Protein AF-A0A658NP85-F1 (afdb_monomer_lite)

pLDDT: mean 86.28, std 17.42, range [37.62, 98.0]

Foldseek 3Di:
DDDDDDCPPLVVQLVVLVVQLVVLVVVLVVLCPPPPQVCCPVNDPVSNVVSVVVSVVSQVPDDVSVVSNVVSVVSNVVSVVSNDDDPVD

Radius of gyration: 18.03 Å; chains: 1; bounding box: 42×33×50 Å

Secondary structure (DSSP, 8-state):
-----SHHHHHHHHHHHHHHHHHHHHHHHHTTTTS--THHHHS-HHHHHHHHHHHHHHHHTSTTHHHHHHHHHHHHHHHHHHHS--TT-

Sequence (89 aa):
YTESGGTGRTALDQDEAVALMLERHEVCCAQFHGFNWSAWATGTPQQRLSLLPPAQDHILAQENGKDRFLRTVRELSQAFALSVPHDEA

Structure (mmCIF, N/CA/C/O backbone):
data_AF-A0A658NP85-F1
#
_entry.id   AF-A0A658NP85-F1
#
loop_
_atom_site.group_PDB
_atom_site.id
_atom_site.type_symbol
_atom_site.label_atom_id
_atom_site.label_alt_id
_atom_site.label_comp_id
_atom_site.label_asym_id
_atom_site.label_entity_id
_atom_site.label_seq_id
_atom_site.pdbx_PDB_ins_code
_atom_site.Cartn_x
_atom_site.Cartn_y
_atom_site.Cartn_z
_atom_site.occupancy
_atom_site.B_iso_or_equiv
_atom_site.auth_seq_id
_atom_site.auth_comp_id
_atom_site.auth_asym_id
_atom_site.auth_atom_id
_atom_site.pdbx_PDB_model_num
ATOM 1 N N . TYR A 1 1 ? 30.974 -9.769 -37.233 1.00 37.62 1 TYR A N 1
ATOM 2 C CA . TYR A 1 1 ? 30.860 -11.060 -36.534 1.00 37.62 1 TYR A CA 1
ATOM 3 C C . TYR A 1 1 ? 29.895 -10.837 -35.386 1.00 37.62 1 TYR A C 1
ATOM 5 O O . TYR A 1 1 ? 30.302 -10.407 -34.317 1.00 37.62 1 TYR A O 1
ATOM 13 N N . THR A 1 2 ? 28.605 -10.959 -35.674 1.00 43.09 2 THR A N 1
ATOM 14 C CA . THR A 1 2 ? 27.500 -10.693 -34.744 1.00 43.09 2 THR A CA 1
ATOM 15 C C . THR A 1 2 ? 26.641 -11.941 -34.763 1.00 43.09 2 THR A C 1
ATOM 17 O O . THR A 1 2 ? 25.710 -12.057 -35.550 1.00 43.09 2 THR A O 1
ATOM 20 N N . GLU A 1 3 ? 27.033 -12.917 -33.954 1.00 42.62 3 GLU A N 1
ATOM 21 C CA . GLU A 1 3 ? 26.298 -14.162 -33.790 1.00 42.62 3 GLU A CA 1
ATOM 22 C C . GLU A 1 3 ? 26.014 -14.361 -32.302 1.00 42.62 3 GLU A C 1
ATOM 24 O O . GLU A 1 3 ? 26.926 -14.496 -31.493 1.00 42.62 3 GLU A O 1
ATOM 29 N N . SER A 1 4 ? 24.719 -14.310 -31.987 1.00 56.22 4 SER A N 1
ATOM 30 C CA . SER A 1 4 ? 24.010 -15.223 -31.086 1.00 56.22 4 SER A CA 1
ATOM 31 C C . SER A 1 4 ? 24.643 -15.524 -29.721 1.00 56.22 4 SER A C 1
ATOM 33 O O . SER A 1 4 ? 25.581 -16.310 -29.628 1.00 56.22 4 SER A O 1
ATOM 35 N N . GLY A 1 5 ? 24.040 -15.035 -28.625 1.00 44.12 5 GLY A N 1
ATOM 36 C CA . GLY A 1 5 ? 24.390 -15.589 -27.307 1.00 44.12 5 GLY A CA 1
ATOM 37 C C . GLY A 1 5 ? 23.711 -15.058 -26.040 1.00 44.12 5 GLY A C 1
ATOM 38 O O . GLY A 1 5 ? 23.867 -15.698 -25.008 1.00 44.12 5 GLY A O 1
ATOM 39 N N . GLY A 1 6 ? 22.977 -13.938 -26.063 1.00 50.31 6 GLY A N 1
ATOM 40 C CA . GLY A 1 6 ? 22.479 -13.314 -24.818 1.00 50.31 6 GLY A CA 1
ATOM 41 C C . GLY A 1 6 ? 20.992 -13.500 -24.502 1.00 50.31 6 GLY A C 1
ATOM 42 O O . GLY A 1 6 ? 20.594 -13.440 -23.346 1.00 50.31 6 GLY A O 1
ATOM 43 N N . THR A 1 7 ? 20.149 -13.747 -25.503 1.00 53.19 7 THR A N 1
ATOM 44 C CA . THR A 1 7 ? 18.697 -13.553 -25.354 1.00 53.19 7 THR A CA 1
ATOM 45 C C . THR A 1 7 ? 17.992 -14.613 -24.512 1.00 53.19 7 THR A C 1
ATOM 47 O O . THR A 1 7 ? 16.950 -14.322 -23.951 1.00 53.19 7 THR A O 1
ATOM 50 N N . GLY A 1 8 ? 18.534 -15.827 -24.384 1.00 53.28 8 GLY A N 1
ATOM 51 C CA . GLY A 1 8 ? 17.836 -16.920 -23.696 1.00 53.28 8 GLY A CA 1
ATOM 52 C C . GLY A 1 8 ? 17.880 -16.846 -22.168 1.00 53.28 8 GLY A C 1
ATOM 53 O O . GLY A 1 8 ? 16.861 -17.048 -21.525 1.00 53.28 8 GLY A O 1
ATOM 54 N N . ARG A 1 9 ? 19.049 -16.567 -21.575 1.00 56.47 9 ARG A N 1
ATOM 55 C CA . ARG A 1 9 ? 19.204 -16.548 -20.109 1.00 56.47 9 ARG A CA 1
ATOM 56 C C . ARG A 1 9 ? 18.685 -15.242 -19.511 1.00 56.47 9 ARG A C 1
ATOM 58 O O . ARG A 1 9 ? 17.886 -15.285 -18.595 1.00 56.47 9 ARG A O 1
ATOM 65 N N . THR A 1 10 ? 19.035 -14.109 -20.117 1.00 61.81 10 THR A N 1
ATOM 66 C CA . THR A 1 10 ? 18.582 -12.788 -19.663 1.00 61.81 10 THR A CA 1
ATOM 67 C C . THR A 1 10 ? 17.067 -12.608 -19.789 1.00 61.81 10 THR A C 1
ATOM 69 O O . THR A 1 10 ? 16.467 -12.011 -18.905 1.00 61.81 10 THR A O 1
ATOM 72 N N . ALA A 1 11 ? 16.428 -13.151 -20.836 1.00 63.94 11 ALA A N 1
ATOM 73 C CA . ALA A 1 11 ? 14.967 -13.092 -20.950 1.00 63.94 11 ALA A CA 1
ATOM 74 C C . ALA A 1 11 ? 14.261 -13.982 -19.912 1.00 63.94 11 ALA A C 1
ATOM 76 O O . ALA A 1 11 ? 13.281 -13.544 -19.322 1.00 63.94 11 ALA A O 1
ATOM 77 N N . LEU A 1 12 ? 14.780 -15.189 -19.640 1.00 66.88 12 LEU A N 1
ATOM 78 C CA . LEU A 1 12 ? 14.245 -16.055 -18.580 1.00 66.88 12 LEU A CA 1
ATOM 79 C C . LEU A 1 12 ? 14.398 -15.412 -17.192 1.00 66.88 12 LEU A C 1
ATOM 81 O O . LEU A 1 12 ? 13.444 -15.401 -16.421 1.00 66.88 12 LEU A O 1
ATOM 85 N N . ASP A 1 13 ? 15.557 -14.812 -16.904 1.00 80.12 13 ASP A N 1
ATOM 86 C CA . ASP A 1 13 ? 15.809 -14.113 -15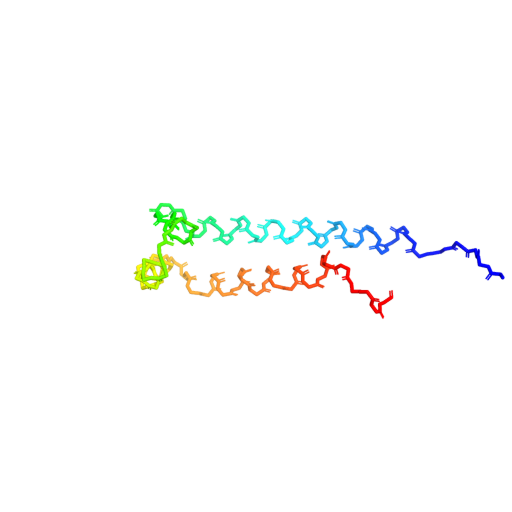.637 1.00 80.12 13 ASP A CA 1
ATOM 87 C C . ASP A 1 13 ? 14.869 -12.897 -15.462 1.00 80.12 13 ASP A C 1
ATOM 89 O O . ASP A 1 13 ? 14.419 -12.596 -14.354 1.00 80.12 13 ASP A O 1
ATOM 93 N N . GLN A 1 14 ? 14.532 -12.210 -16.560 1.00 81.25 14 GLN A N 1
ATOM 94 C CA . GLN A 1 14 ? 13.580 -11.098 -16.547 1.00 81.25 14 GLN A CA 1
ATOM 95 C C . GLN A 1 14 ? 12.139 -11.575 -16.316 1.00 81.25 14 GLN A C 1
ATOM 97 O O . GLN A 1 14 ? 11.432 -10.978 -15.503 1.00 81.25 14 GLN A O 1
ATOM 102 N N . ASP A 1 15 ? 11.704 -12.647 -16.982 1.00 86.00 15 ASP A N 1
ATOM 103 C CA . ASP A 1 15 ? 10.369 -13.225 -16.779 1.00 86.00 15 ASP A CA 1
ATOM 104 C C . ASP A 1 15 ? 10.178 -13.685 -15.321 1.00 86.00 15 ASP A C 1
ATOM 106 O O . ASP A 1 15 ? 9.129 -13.439 -14.715 1.00 86.00 15 ASP A O 1
ATOM 110 N N . GLU A 1 16 ? 11.212 -14.275 -14.714 1.00 87.81 16 GLU A N 1
ATOM 111 C CA . GLU A 1 16 ? 11.219 -14.633 -13.291 1.00 87.81 16 GLU A CA 1
ATOM 112 C C . GLU A 1 16 ? 11.140 -13.396 -12.379 1.00 87.81 16 GLU A C 1
ATOM 114 O O . GLU A 1 16 ? 10.385 -13.392 -11.399 1.00 87.81 16 GLU A O 1
ATOM 119 N N . ALA A 1 17 ? 11.853 -12.315 -12.711 1.00 88.56 17 ALA A N 1
ATOM 120 C CA . ALA A 1 17 ? 11.781 -11.057 -11.970 1.00 88.56 17 ALA A CA 1
ATOM 121 C C . ALA A 1 17 ? 10.391 -10.401 -12.055 1.00 88.56 17 ALA A C 1
ATOM 123 O O . ALA A 1 17 ? 9.883 -9.900 -11.046 1.00 88.56 17 ALA A O 1
ATOM 124 N N . VAL A 1 18 ? 9.748 -10.437 -13.228 1.00 90.62 18 VAL A N 1
ATOM 125 C CA . VAL A 1 18 ? 8.368 -9.962 -13.421 1.00 90.62 18 VAL A CA 1
ATOM 126 C C . VAL A 1 18 ? 7.395 -10.795 -12.587 1.00 90.62 18 VAL A C 1
ATOM 128 O O . VAL A 1 18 ? 6.560 -10.227 -11.878 1.00 90.62 18 VAL A O 1
ATOM 131 N N . ALA A 1 19 ? 7.510 -12.126 -12.623 1.00 92.69 19 ALA A N 1
ATOM 132 C CA . ALA A 1 19 ? 6.653 -13.017 -11.843 1.00 92.69 19 ALA A CA 1
ATOM 133 C C . ALA A 1 19 ? 6.779 -12.742 -10.336 1.00 92.69 19 ALA A C 1
ATOM 135 O O . ALA A 1 19 ? 5.769 -12.575 -9.647 1.00 92.69 19 ALA A O 1
ATOM 136 N N . LEU A 1 20 ? 8.011 -12.595 -9.840 1.00 91.94 20 LEU A N 1
ATOM 137 C CA . LEU A 1 20 ? 8.279 -12.247 -8.447 1.00 91.94 20 LEU A CA 1
ATOM 138 C C . LEU A 1 20 ? 7.711 -10.868 -8.080 1.00 91.94 20 LEU A C 1
ATOM 140 O O . LEU A 1 20 ? 7.134 -10.698 -7.006 1.00 91.94 20 LEU A O 1
ATOM 144 N N . MET A 1 21 ? 7.856 -9.873 -8.957 1.00 94.25 21 MET A N 1
ATOM 145 C CA . MET A 1 21 ? 7.306 -8.537 -8.731 1.00 94.25 21 MET A CA 1
ATOM 146 C C . MET A 1 21 ? 5.779 -8.588 -8.593 1.00 94.25 21 MET A C 1
ATOM 148 O O . MET A 1 21 ? 5.235 -7.996 -7.660 1.00 94.25 21 MET A O 1
ATOM 152 N N . LEU A 1 22 ? 5.090 -9.311 -9.480 1.00 95.25 22 LEU A N 1
ATOM 153 C CA . LEU A 1 22 ? 3.634 -9.464 -9.430 1.00 95.25 22 LEU A CA 1
ATOM 154 C C . LEU A 1 22 ? 3.183 -10.181 -8.152 1.00 95.25 22 LEU A C 1
ATOM 156 O O . LEU A 1 22 ? 2.282 -9.688 -7.474 1.00 95.25 22 LEU A O 1
ATOM 160 N N . GLU A 1 23 ? 3.862 -11.261 -7.760 1.00 95.62 23 GLU A N 1
ATOM 161 C CA . GLU A 1 23 ? 3.592 -11.966 -6.501 1.00 95.62 23 GLU A CA 1
ATOM 162 C C . GLU A 1 23 ? 3.708 -11.015 -5.297 1.00 95.62 23 GLU A C 1
ATOM 164 O O . GLU A 1 23 ? 2.807 -10.924 -4.459 1.00 95.62 23 GLU A O 1
ATOM 169 N N . ARG A 1 24 ? 4.797 -10.239 -5.211 1.00 95.25 24 ARG A N 1
ATOM 170 C CA . ARG A 1 24 ? 4.998 -9.302 -4.092 1.00 95.25 24 ARG A CA 1
ATOM 171 C C . ARG A 1 24 ? 4.027 -8.129 -4.128 1.00 95.25 24 ARG A C 1
ATOM 173 O O . ARG A 1 24 ? 3.631 -7.644 -3.066 1.00 95.25 24 ARG A O 1
ATOM 180 N N . HIS A 1 25 ? 3.603 -7.701 -5.312 1.00 94.69 25 HIS A N 1
ATOM 181 C CA . HIS A 1 25 ? 2.551 -6.703 -5.466 1.00 94.69 25 HIS A CA 1
ATOM 182 C C . HIS A 1 25 ? 1.218 -7.220 -4.907 1.00 94.69 25 HIS A C 1
ATOM 184 O O . HIS A 1 25 ? 0.583 -6.528 -4.109 1.00 94.69 25 HIS A O 1
ATOM 190 N N . GLU A 1 26 ? 0.832 -8.455 -5.231 1.00 96.00 26 GLU A N 1
ATOM 191 C CA . GLU A 1 26 ? -0.377 -9.080 -4.683 1.00 96.00 26 GLU A CA 1
ATOM 192 C C . GLU A 1 26 ? -0.317 -9.211 -3.157 1.00 96.00 26 GLU A C 1
ATOM 194 O O . GLU A 1 26 ? -1.278 -8.850 -2.476 1.00 96.00 26 GLU A O 1
ATOM 199 N N . VAL A 1 27 ? 0.822 -9.629 -2.592 1.00 95.75 27 VAL A N 1
ATOM 200 C CA . VAL A 1 27 ? 1.017 -9.693 -1.129 1.00 95.75 27 VAL A CA 1
ATOM 201 C C . VAL A 1 27 ? 0.932 -8.303 -0.486 1.00 95.75 27 VAL A C 1
ATOM 203 O O . VAL A 1 27 ? 0.409 -8.156 0.624 1.00 95.75 27 VAL A O 1
ATOM 206 N N . CYS A 1 28 ? 1.416 -7.261 -1.163 1.00 94.69 28 CYS A N 1
ATOM 207 C CA . CYS A 1 28 ? 1.279 -5.879 -0.706 1.00 94.69 28 CYS A CA 1
ATOM 208 C C . CYS A 1 28 ? -0.199 -5.456 -0.668 1.00 94.69 28 CYS A C 1
ATOM 210 O O . CYS A 1 28 ? -0.674 -4.975 0.360 1.00 94.69 28 CYS A O 1
ATOM 212 N N . CYS A 1 29 ? -0.956 -5.717 -1.738 1.00 94.19 29 CYS A N 1
ATOM 213 C CA . CYS A 1 29 ? -2.393 -5.437 -1.793 1.00 94.19 29 CYS A CA 1
ATOM 214 C C . CYS A 1 29 ? -3.195 -6.250 -0.767 1.00 94.19 29 CYS A C 1
ATOM 216 O O . CYS A 1 29 ? -4.105 -5.713 -0.135 1.00 94.19 29 CYS A O 1
ATOM 218 N N . ALA A 1 30 ? -2.845 -7.521 -0.557 1.00 95.69 30 ALA A N 1
ATOM 219 C CA . ALA A 1 30 ? -3.502 -8.395 0.411 1.00 95.69 30 ALA A CA 1
ATOM 220 C C . ALA A 1 30 ? -3.362 -7.883 1.853 1.00 95.69 30 ALA A C 1
ATOM 222 O O . ALA A 1 30 ? -4.259 -8.090 2.666 1.00 95.69 30 ALA A O 1
ATOM 223 N N . GLN A 1 31 ? -2.283 -7.160 2.173 1.00 96.00 31 GLN A N 1
ATOM 224 C CA . GLN A 1 31 ? -2.131 -6.514 3.481 1.00 96.00 31 GLN A CA 1
ATOM 225 C C . GLN A 1 31 ? -3.121 -5.363 3.708 1.00 96.00 31 GLN A C 1
ATOM 227 O O . GLN A 1 31 ? -3.325 -4.987 4.854 1.00 96.00 31 GLN A O 1
ATOM 232 N N . PHE A 1 32 ? -3.780 -4.849 2.668 1.00 96.56 32 PHE A N 1
ATOM 233 C CA . PHE A 1 32 ? -4.893 -3.899 2.785 1.00 96.56 32 PHE A CA 1
ATOM 234 C C . PHE A 1 32 ? -6.270 -4.573 2.669 1.00 96.56 32 PHE A C 1
ATOM 236 O O . PHE A 1 32 ? -7.284 -3.896 2.485 1.00 96.56 32 PHE A O 1
ATOM 243 N N . HIS A 1 33 ? -6.345 -5.905 2.738 1.00 95.38 33 HIS A N 1
ATOM 244 C CA . HIS A 1 33 ? -7.619 -6.613 2.664 1.00 95.38 33 HIS A CA 1
ATOM 245 C C . HIS A 1 33 ? -8.568 -6.174 3.793 1.00 95.38 33 HIS A C 1
ATOM 247 O O . HIS A 1 33 ? -8.218 -6.172 4.970 1.00 95.38 33 HIS A O 1
ATOM 253 N N . GLY A 1 34 ? -9.806 -5.829 3.432 1.00 94.75 34 GLY A N 1
ATOM 254 C CA . GLY A 1 34 ? -10.801 -5.302 4.373 1.00 94.75 34 GLY A CA 1
ATOM 255 C C . GLY A 1 34 ? -10.679 -3.798 4.646 1.00 94.75 34 GLY A C 1
ATOM 256 O O . GLY A 1 34 ? -11.534 -3.242 5.333 1.00 94.75 34 GLY A O 1
ATOM 257 N N . PHE A 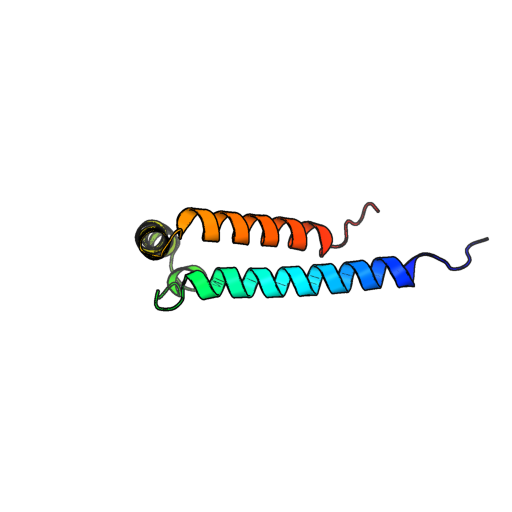1 35 ? -9.681 -3.118 4.075 1.00 96.69 35 PHE A N 1
ATOM 258 C CA . PHE A 1 35 ? -9.585 -1.662 4.057 1.00 96.69 35 PHE A CA 1
ATOM 259 C C . PHE A 1 35 ? -10.014 -1.121 2.691 1.00 96.69 35 PHE A C 1
ATOM 261 O O . PHE A 1 35 ? -9.521 -1.553 1.652 1.00 96.69 35 PHE A O 1
ATOM 268 N N . ASN A 1 36 ? -10.942 -0.162 2.664 1.00 94.81 36 ASN A N 1
ATOM 269 C CA . ASN A 1 36 ? -11.336 0.478 1.412 1.00 94.81 36 ASN A CA 1
ATOM 270 C C . ASN A 1 36 ? -10.348 1.595 1.051 1.00 94.81 36 ASN A C 1
ATOM 272 O O . ASN A 1 36 ? -10.433 2.704 1.575 1.00 94.81 36 ASN A O 1
ATOM 276 N N . TRP A 1 37 ? -9.448 1.306 0.115 1.00 94.81 37 TRP A N 1
ATOM 277 C CA . TRP A 1 37 ? -8.446 2.247 -0.386 1.00 94.81 37 TRP A CA 1
ATOM 278 C C . TRP A 1 37 ? -8.771 2.805 -1.782 1.00 94.81 37 TRP A C 1
ATOM 280 O O . TRP A 1 37 ? -7.911 3.416 -2.412 1.00 94.81 37 TRP A O 1
ATOM 290 N N . SER A 1 38 ? -10.011 2.659 -2.274 1.00 93.50 38 SER A N 1
ATOM 291 C CA . SER A 1 38 ? -10.408 3.095 -3.630 1.00 93.50 38 SER A CA 1
ATOM 292 C C . SER A 1 38 ? -10.171 4.588 -3.896 1.00 93.50 38 SER A C 1
ATOM 294 O O . SER A 1 38 ? -9.830 4.978 -5.015 1.00 93.50 38 SER A O 1
ATOM 296 N N . ALA A 1 39 ? -10.252 5.418 -2.848 1.00 94.00 39 ALA A N 1
ATOM 297 C 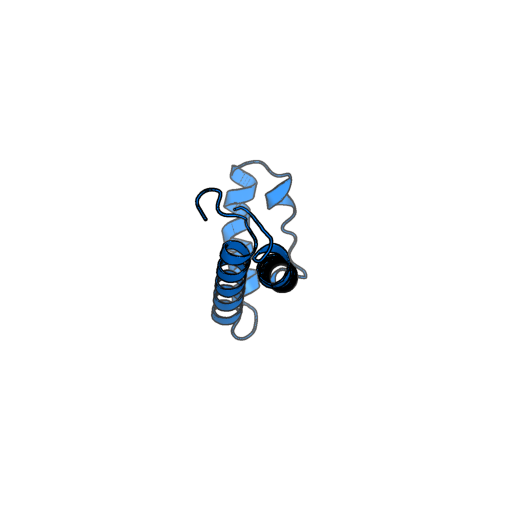CA . ALA A 1 39 ? -9.952 6.847 -2.902 1.00 94.00 39 ALA A CA 1
ATOM 298 C C . ALA A 1 39 ? -8.509 7.148 -3.350 1.00 94.00 39 ALA A C 1
ATOM 300 O O . ALA A 1 39 ? -8.249 8.241 -3.853 1.00 94.00 39 ALA A O 1
ATOM 301 N N . TRP A 1 40 ? -7.586 6.187 -3.229 1.00 94.12 40 TRP A N 1
ATOM 302 C CA . TRP A 1 40 ? -6.235 6.306 -3.773 1.00 94.12 40 TRP A CA 1
ATOM 303 C C . TRP A 1 40 ? -6.243 6.480 -5.297 1.00 94.12 40 TRP A C 1
ATOM 305 O O . TRP A 1 40 ? -5.555 7.351 -5.829 1.00 94.12 40 TRP A O 1
ATOM 315 N N . ALA A 1 41 ? -7.063 5.694 -5.999 1.00 92.94 41 ALA A N 1
ATOM 316 C CA . ALA A 1 41 ? -7.146 5.718 -7.456 1.00 92.94 41 ALA A CA 1
ATOM 317 C C . ALA A 1 41 ? -8.072 6.837 -7.955 1.00 92.94 41 ALA A C 1
ATOM 319 O O . ALA A 1 41 ? -7.688 7.628 -8.818 1.00 92.94 41 ALA A O 1
ATOM 320 N N . THR A 1 42 ? -9.277 6.941 -7.390 1.00 94.88 42 THR A N 1
ATOM 321 C CA . THR A 1 42 ? -10.356 7.774 -7.956 1.00 94.88 42 THR A CA 1
ATOM 322 C C . THR A 1 42 ? -10.610 9.076 -7.199 1.00 94.88 42 THR A C 1
ATOM 324 O O . THR A 1 42 ? -11.387 9.905 -7.665 1.00 94.88 42 THR A O 1
ATOM 327 N N . GLY A 1 43 ? -10.005 9.255 -6.023 1.00 94.88 43 GLY A N 1
ATOM 328 C CA . GLY A 1 43 ? -10.243 10.412 -5.163 1.00 94.88 43 GLY A CA 1
ATOM 329 C C . GLY A 1 43 ? -9.432 11.650 -5.545 1.00 94.88 43 GLY A C 1
ATOM 330 O O . GLY A 1 43 ? -8.444 11.583 -6.283 1.00 94.88 43 GLY A O 1
ATOM 331 N N . THR A 1 44 ? -9.834 12.792 -4.986 1.00 97.56 44 THR A N 1
ATOM 332 C CA . THR A 1 44 ? -9.094 14.057 -5.061 1.00 97.56 44 THR A CA 1
ATOM 333 C C . THR A 1 44 ? -7.756 13.963 -4.316 1.00 97.56 44 THR A C 1
ATOM 335 O O . THR A 1 44 ? -7.599 13.115 -3.432 1.00 97.56 44 THR A O 1
ATOM 338 N N . PRO A 1 45 ? -6.783 14.851 -4.591 1.00 97.19 45 PRO A N 1
ATOM 339 C CA . PRO A 1 45 ? -5.523 14.884 -3.844 1.00 97.19 45 PRO A CA 1
ATOM 340 C C . PRO A 1 45 ? -5.719 14.943 -2.322 1.00 97.19 45 PRO A C 1
ATOM 342 O O . PRO A 1 45 ? -5.037 14.239 -1.582 1.00 97.19 45 PRO A O 1
ATOM 345 N N . GLN A 1 46 ? -6.697 15.719 -1.850 1.00 97.44 46 GLN A N 1
ATOM 346 C CA . GLN A 1 46 ? -7.039 15.814 -0.431 1.00 97.44 46 GLN A CA 1
ATOM 347 C C . GLN A 1 46 ? -7.554 14.478 0.112 1.00 97.44 46 GLN A C 1
ATOM 349 O O . GLN A 1 46 ? -7.103 14.045 1.166 1.00 97.44 46 GLN A O 1
ATOM 354 N N . GLN A 1 47 ? -8.437 13.789 -0.619 1.00 96.56 47 GLN A N 1
ATOM 355 C CA . GLN A 1 47 ? -8.937 12.470 -0.216 1.00 96.56 47 GLN A CA 1
ATOM 356 C C . GLN A 1 47 ? -7.814 11.428 -0.144 1.00 96.56 47 GLN A C 1
ATOM 358 O O . GLN A 1 47 ? -7.790 10.629 0.788 1.00 96.56 47 GLN A O 1
ATOM 363 N N . ARG A 1 48 ? -6.853 11.467 -1.076 1.00 97.38 48 ARG A N 1
ATOM 364 C CA . ARG A 1 48 ? -5.672 10.586 -1.053 1.00 97.38 48 ARG A CA 1
ATOM 365 C C . ARG A 1 48 ? -4.804 10.839 0.175 1.00 97.38 48 ARG A C 1
ATOM 367 O O . ARG A 1 48 ? -4.385 9.888 0.823 1.00 97.38 48 ARG A O 1
ATOM 374 N N . LEU A 1 49 ? -4.567 12.105 0.524 1.00 97.00 49 LEU A N 1
ATOM 375 C CA . LEU A 1 49 ? -3.803 12.462 1.723 1.00 97.00 49 LEU A CA 1
ATOM 376 C C . LEU A 1 49 ? -4.534 12.049 3.006 1.00 97.00 49 LEU A C 1
ATOM 378 O O . LEU A 1 49 ? -3.914 11.491 3.909 1.00 97.00 49 LEU A O 1
ATOM 382 N N . SER A 1 50 ? -5.850 12.258 3.071 1.00 96.81 50 SER A N 1
ATOM 383 C CA . SER A 1 50 ? -6.678 11.832 4.205 1.00 96.81 50 SER A CA 1
ATOM 384 C C . SER A 1 50 ? -6.782 10.310 4.351 1.00 96.81 50 SER A C 1
ATOM 386 O O . SER A 1 50 ? -7.084 9.835 5.442 1.00 96.81 50 SER A O 1
ATOM 388 N N . LEU A 1 51 ? -6.518 9.544 3.288 1.00 97.19 51 LEU A N 1
ATOM 389 C CA . LEU A 1 51 ? -6.488 8.081 3.321 1.00 97.19 51 LEU A CA 1
ATOM 390 C C . LEU A 1 51 ? -5.228 7.529 4.009 1.00 97.19 51 LEU A C 1
ATOM 392 O O . LEU A 1 51 ? -5.259 6.412 4.520 1.00 97.19 51 LEU A O 1
ATOM 396 N N . LEU A 1 52 ? -4.126 8.289 4.039 1.00 96.06 52 LEU A N 1
ATOM 397 C CA . LEU A 1 52 ? -2.835 7.789 4.526 1.00 96.06 52 LEU A CA 1
ATOM 398 C C . LEU A 1 52 ? -2.849 7.382 6.012 1.00 96.06 52 LEU A C 1
ATOM 400 O O . LEU A 1 52 ? -2.366 6.285 6.297 1.00 96.06 52 LEU A O 1
ATOM 404 N N . PRO A 1 53 ? -3.388 8.182 6.961 1.00 97.81 53 PRO A N 1
ATOM 405 C CA . PRO A 1 53 ? -3.438 7.769 8.365 1.00 97.81 53 PRO A CA 1
ATOM 406 C C . PRO A 1 53 ? -4.251 6.485 8.615 1.00 97.81 53 PRO A C 1
ATOM 408 O O . PRO A 1 53 ? -3.683 5.546 9.167 1.00 97.81 53 PRO A O 1
ATOM 411 N N . PRO A 1 54 ? -5.516 6.350 8.159 1.00 97.62 54 PRO A N 1
ATOM 412 C CA . PRO A 1 54 ? -6.276 5.129 8.416 1.00 97.62 54 PRO A CA 1
ATOM 413 C C . PRO A 1 54 ? -5.701 3.902 7.686 1.00 97.62 54 PRO A C 1
ATOM 415 O O . PRO A 1 54 ? -5.833 2.785 8.181 1.00 97.62 54 PRO A O 1
ATOM 418 N N . ALA A 1 55 ? -5.020 4.087 6.547 1.00 97.06 55 ALA A N 1
ATOM 419 C CA . ALA A 1 55 ? -4.283 3.008 5.889 1.00 97.06 55 ALA A CA 1
ATOM 420 C C . ALA A 1 55 ? -3.105 2.513 6.748 1.00 97.06 55 ALA A C 1
ATOM 422 O O . ALA A 1 55 ? -2.883 1.307 6.852 1.00 97.06 55 ALA A O 1
ATOM 423 N N . GLN A 1 56 ? -2.366 3.428 7.389 1.00 97.12 56 GLN A N 1
ATOM 424 C CA . GLN A 1 56 ? -1.306 3.061 8.333 1.00 97.12 56 GLN A CA 1
ATOM 425 C C . GLN A 1 56 ? -1.873 2.327 9.545 1.00 97.12 56 GLN A C 1
ATOM 427 O O . GLN A 1 56 ? -1.360 1.263 9.885 1.00 97.12 56 GLN A O 1
ATOM 432 N N . ASP A 1 57 ? -2.945 2.839 10.150 1.00 98.00 57 ASP A N 1
ATOM 433 C CA . ASP A 1 57 ? -3.581 2.203 11.310 1.00 98.00 57 ASP A CA 1
ATOM 434 C C . ASP A 1 57 ? -4.045 0.776 10.987 1.00 98.00 57 ASP A C 1
ATOM 436 O O . ASP A 1 57 ? -3.836 -0.141 11.782 1.00 98.00 57 ASP A O 1
ATOM 440 N N . HIS A 1 58 ? -4.598 0.556 9.790 1.00 97.94 58 HIS A N 1
ATOM 441 C CA . HIS A 1 58 ? -4.992 -0.774 9.326 1.00 97.94 58 HIS A CA 1
ATOM 442 C C . HIS A 1 58 ? -3.813 -1.758 9.259 1.00 97.94 58 HIS A C 1
ATOM 444 O O . HIS A 1 58 ? -3.946 -2.906 9.683 1.00 97.94 58 HIS A O 1
ATOM 450 N N . ILE A 1 59 ? -2.657 -1.320 8.752 1.00 97.94 59 ILE A N 1
ATOM 451 C CA . ILE A 1 59 ? -1.441 -2.144 8.708 1.00 97.94 59 ILE A CA 1
ATOM 452 C C . ILE A 1 59 ? -0.900 -2.383 10.119 1.00 97.94 59 ILE A C 1
ATOM 454 O O . ILE A 1 59 ? -0.550 -3.509 10.463 1.00 97.94 59 ILE A O 1
ATOM 458 N N . LEU A 1 60 ? -0.839 -1.342 10.951 1.00 97.56 60 LEU A N 1
ATOM 459 C CA . LEU A 1 60 ? -0.283 -1.419 12.304 1.00 97.56 60 LEU A CA 1
ATOM 460 C C . LEU A 1 60 ? -1.129 -2.269 13.259 1.00 97.56 60 LEU A C 1
ATOM 462 O O . LEU A 1 60 ? -0.583 -2.820 14.211 1.00 97.56 60 LEU A O 1
ATOM 466 N N . ALA A 1 61 ? -2.429 -2.410 12.998 1.00 97.56 61 ALA A N 1
ATOM 467 C CA . ALA A 1 61 ? -3.315 -3.283 13.762 1.00 97.56 61 ALA A CA 1
ATOM 468 C C . ALA A 1 61 ? -3.065 -4.786 13.516 1.00 97.56 61 ALA A C 1
ATOM 470 O O . ALA A 1 61 ? -3.538 -5.618 14.291 1.00 97.56 61 ALA A O 1
ATOM 471 N N . GLN A 1 62 ? -2.346 -5.155 12.451 1.00 96.75 62 GLN A N 1
ATOM 472 C CA . GLN A 1 62 ? -2.018 -6.549 12.144 1.00 96.75 62 GLN A CA 1
ATOM 473 C C . GLN A 1 62 ? -0.799 -7.031 12.937 1.00 96.75 62 GLN A C 1
ATOM 475 O O . GLN A 1 62 ? 0.111 -6.264 13.259 1.00 96.75 62 GLN A O 1
ATOM 480 N N . GLU A 1 63 ? -0.723 -8.339 13.183 1.00 97.12 63 GLU A N 1
ATOM 481 C CA . GLU A 1 63 ? 0.436 -8.952 13.830 1.00 97.12 63 GLU A CA 1
ATOM 482 C C . GLU A 1 63 ? 1.719 -8.712 13.017 1.00 97.12 63 GLU A C 1
ATOM 484 O O . GLU A 1 63 ? 1.808 -9.060 11.834 1.00 97.12 63 GLU A O 1
ATOM 489 N N . ASN A 1 64 ? 2.719 -8.098 13.661 1.00 96.62 64 ASN A N 1
ATOM 490 C CA . ASN A 1 64 ? 3.977 -7.677 13.034 1.00 96.62 64 ASN A CA 1
ATOM 491 C C . ASN A 1 64 ? 3.762 -6.867 11.737 1.00 96.62 64 ASN A C 1
ATOM 493 O O . ASN A 1 64 ? 4.586 -6.921 10.818 1.00 96.62 64 ASN A O 1
ATOM 497 N N . GLY A 1 65 ? 2.644 -6.137 11.639 1.00 96.50 65 GLY A N 1
ATOM 498 C CA . GLY A 1 65 ? 2.176 -5.543 10.388 1.00 96.50 65 GLY A CA 1
ATOM 499 C C . GLY A 1 65 ? 3.167 -4.561 9.771 1.00 96.50 65 GLY A C 1
ATOM 500 O O . GLY A 1 65 ? 3.436 -4.630 8.576 1.00 96.50 65 GLY A O 1
ATOM 501 N N . LYS A 1 66 ? 3.809 -3.724 10.595 1.00 96.94 66 LYS A N 1
ATOM 502 C CA . LYS A 1 66 ? 4.861 -2.800 10.144 1.00 96.94 66 LYS A CA 1
ATOM 503 C C . LYS A 1 66 ? 6.014 -3.529 9.448 1.00 96.94 66 LYS A C 1
ATOM 505 O O . LYS A 1 66 ? 6.374 -3.179 8.327 1.00 96.94 66 LYS A O 1
ATOM 510 N N . ASP A 1 67 ? 6.586 -4.533 10.106 1.00 97.94 67 ASP A N 1
ATOM 511 C CA . ASP A 1 67 ? 7.775 -5.230 9.608 1.00 97.94 67 ASP A CA 1
ATOM 512 C C . ASP A 1 67 ? 7.447 -6.077 8.377 1.00 97.94 67 ASP A C 1
ATOM 514 O O . ASP A 1 67 ? 8.210 -6.094 7.407 1.00 97.94 67 ASP A O 1
ATOM 518 N N . ARG A 1 68 ? 6.279 -6.734 8.374 1.00 97.25 68 ARG A N 1
ATOM 519 C CA . ARG A 1 68 ? 5.778 -7.482 7.212 1.00 97.25 68 ARG A CA 1
ATOM 520 C C . ARG A 1 68 ? 5.542 -6.573 6.008 1.00 97.25 68 ARG A C 1
ATOM 522 O O . ARG A 1 68 ? 5.966 -6.920 4.901 1.00 97.25 68 ARG A O 1
ATOM 529 N N . PHE A 1 69 ? 4.936 -5.409 6.224 1.00 97.38 69 PHE A N 1
ATOM 530 C CA . PHE A 1 69 ? 4.652 -4.455 5.160 1.00 97.38 69 PHE A CA 1
ATOM 531 C C . PHE A 1 69 ? 5.939 -3.877 4.570 1.00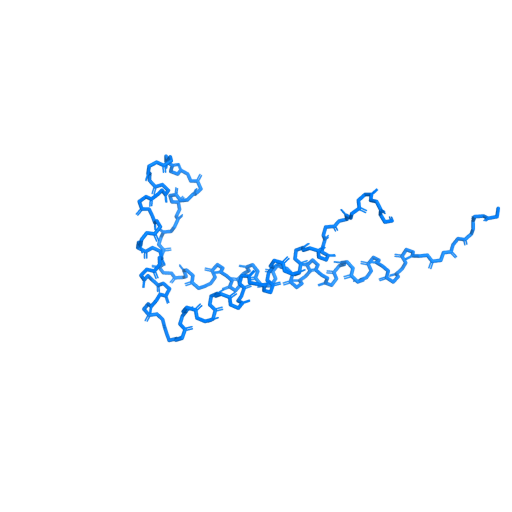 97.38 69 PHE A C 1
ATOM 533 O O . PHE A 1 69 ? 6.150 -3.960 3.361 1.00 97.38 69 PHE A O 1
ATOM 540 N N . LEU A 1 70 ? 6.854 -3.389 5.417 1.00 97.62 70 LEU A N 1
ATOM 541 C CA . LEU A 1 70 ? 8.144 -2.851 4.970 1.00 97.62 70 LEU A CA 1
ATOM 542 C C . LEU A 1 70 ? 8.978 -3.893 4.217 1.00 97.62 70 LEU A C 1
ATOM 544 O O . LEU A 1 70 ? 9.591 -3.565 3.200 1.00 97.62 70 LEU A O 1
ATOM 5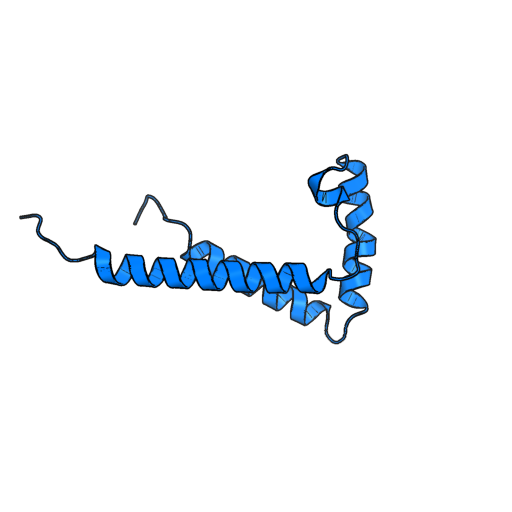48 N N . ARG A 1 71 ? 8.982 -5.150 4.678 1.00 97.50 71 ARG A N 1
ATOM 549 C CA . ARG A 1 71 ? 9.652 -6.247 3.969 1.00 97.50 71 ARG A CA 1
ATOM 550 C C . ARG A 1 71 ? 9.047 -6.467 2.582 1.00 97.50 71 ARG A C 1
ATOM 552 O O . ARG A 1 71 ? 9.788 -6.485 1.606 1.00 97.50 71 ARG A O 1
ATOM 559 N N . THR A 1 72 ? 7.722 -6.561 2.495 1.00 96.44 72 THR A N 1
ATOM 560 C CA . THR A 1 72 ? 7.019 -6.797 1.222 1.00 96.44 72 THR A CA 1
ATOM 561 C C . THR A 1 72 ? 7.281 -5.669 0.221 1.00 96.44 72 THR A C 1
ATOM 563 O O . THR A 1 72 ? 7.608 -5.932 -0.932 1.00 96.44 72 THR A O 1
ATOM 566 N N . VAL A 1 73 ? 7.204 -4.407 0.660 1.00 96.38 73 VAL A N 1
ATOM 567 C CA . VAL A 1 73 ? 7.474 -3.236 -0.193 1.00 96.38 73 VAL A CA 1
ATOM 568 C C . VAL A 1 73 ? 8.926 -3.217 -0.674 1.00 96.38 73 VAL A C 1
ATOM 570 O O . VAL A 1 73 ? 9.189 -2.892 -1.833 1.00 96.38 73 VAL A O 1
ATOM 573 N N . ARG A 1 74 ? 9.879 -3.590 0.189 1.00 97.06 74 ARG A N 1
ATOM 574 C CA . ARG A 1 74 ? 11.294 -3.695 -0.187 1.00 97.06 74 ARG A CA 1
ATOM 575 C C . ARG A 1 74 ? 11.508 -4.759 -1.259 1.00 97.06 74 ARG A C 1
ATOM 577 O O . ARG A 1 74 ? 12.160 -4.479 -2.258 1.00 97.06 74 ARG A O 1
ATOM 584 N N . GLU A 1 75 ? 10.964 -5.950 -1.050 1.00 94.94 75 GLU A N 1
ATOM 585 C CA . GLU A 1 75 ? 11.086 -7.071 -1.985 1.00 94.94 75 GLU A CA 1
ATOM 586 C C . GLU A 1 75 ? 10.422 -6.756 -3.329 1.00 94.94 75 GLU A C 1
ATOM 588 O O . GLU A 1 75 ? 11.018 -6.995 -4.375 1.00 94.94 75 GLU A O 1
ATOM 593 N N . LEU A 1 76 ? 9.239 -6.132 -3.303 1.00 95.25 76 LEU A N 1
ATOM 594 C CA . LEU A 1 76 ? 8.567 -5.622 -4.497 1.00 95.25 76 LEU A CA 1
ATOM 595 C C . LEU A 1 76 ? 9.450 -4.623 -5.253 1.00 95.25 76 LEU A C 1
ATOM 597 O O . LEU A 1 76 ? 9.600 -4.730 -6.464 1.00 95.25 76 LEU A O 1
ATOM 601 N N . SER A 1 77 ? 10.061 -3.671 -4.544 1.00 93.62 77 SER A N 1
ATOM 602 C CA . SER A 1 77 ? 10.922 -2.648 -5.156 1.00 93.62 77 SER A CA 1
ATOM 603 C C . SER A 1 77 ? 12.179 -3.257 -5.790 1.00 93.62 77 SER A C 1
ATOM 605 O O . SER A 1 77 ? 12.621 -2.808 -6.844 1.00 93.62 77 SER A O 1
ATOM 607 N N . GLN A 1 78 ? 12.746 -4.291 -5.162 1.00 91.25 78 GLN A N 1
ATOM 608 C CA . GLN A 1 78 ? 13.891 -5.036 -5.693 1.00 91.25 78 GLN A CA 1
ATOM 609 C C . GLN A 1 78 ? 13.512 -5.847 -6.935 1.00 91.25 78 GLN A C 1
ATOM 611 O O . GLN A 1 78 ? 14.215 -5.774 -7.937 1.00 91.25 78 GLN A O 1
ATOM 616 N N . ALA A 1 79 ? 12.393 -6.574 -6.892 1.00 90.56 79 ALA A N 1
ATOM 617 C CA . ALA A 1 79 ? 11.894 -7.331 -8.037 1.00 90.56 79 ALA A CA 1
ATOM 618 C C . ALA A 1 79 ? 11.529 -6.404 -9.206 1.00 90.56 79 ALA A C 1
ATOM 620 O O . ALA A 1 79 ? 11.895 -6.683 -10.343 1.00 90.56 79 ALA A O 1
ATOM 621 N N . PHE A 1 80 ? 10.911 -5.252 -8.919 1.00 89.38 80 PHE A N 1
ATOM 622 C CA . PHE A 1 80 ? 10.631 -4.227 -9.920 1.00 89.38 80 PHE A CA 1
ATOM 623 C C . PHE A 1 80 ? 11.913 -3.795 -10.638 1.00 89.38 80 PHE A C 1
ATOM 625 O O . PHE A 1 80 ? 11.965 -3.870 -11.861 1.00 89.38 80 PHE A O 1
ATOM 632 N N . ALA A 1 81 ? 12.964 -3.436 -9.894 1.00 89.62 81 ALA A N 1
ATOM 633 C CA . ALA A 1 81 ? 14.242 -3.008 -10.467 1.00 89.62 81 ALA A CA 1
ATOM 634 C C . ALA A 1 81 ? 14.913 -4.067 -11.365 1.00 89.62 81 ALA A C 1
ATOM 636 O O . ALA A 1 81 ? 15.665 -3.700 -12.260 1.00 89.62 81 ALA A O 1
ATOM 637 N N . LEU A 1 82 ? 14.641 -5.355 -11.136 1.00 86.56 82 LEU A N 1
ATOM 638 C CA . LEU A 1 82 ? 15.122 -6.463 -11.972 1.00 86.56 82 LEU A CA 1
ATOM 639 C C . LEU A 1 82 ? 14.196 -6.760 -13.167 1.00 86.56 82 LEU A C 1
ATOM 641 O O . LEU A 1 82 ? 14.631 -7.358 -14.144 1.00 86.56 82 LEU A O 1
ATOM 645 N N . SER A 1 83 ? 12.924 -6.362 -13.084 1.00 84.00 83 SER A N 1
ATOM 646 C CA . SER A 1 83 ? 11.890 -6.646 -14.089 1.00 84.00 83 SER A CA 1
ATOM 647 C C . SER A 1 83 ? 11.822 -5.624 -15.234 1.00 84.00 83 SER A C 1
ATOM 649 O O . SER A 1 83 ? 11.367 -5.958 -16.332 1.00 84.00 83 SER A O 1
ATOM 651 N N . VAL A 1 84 ? 12.257 -4.379 -14.996 1.00 79.50 84 VAL A N 1
ATOM 652 C CA . VAL A 1 84 ? 12.301 -3.333 -16.029 1.00 79.50 84 VAL A CA 1
ATOM 653 C C . VAL A 1 84 ? 13.583 -3.433 -16.862 1.00 79.50 84 VAL A C 1
ATOM 655 O O . VAL A 1 84 ? 14.665 -3.562 -16.289 1.00 79.50 84 VAL A O 1
ATOM 658 N N . PRO A 1 85 ? 13.499 -3.322 -18.201 1.00 66.38 85 PRO A N 1
ATO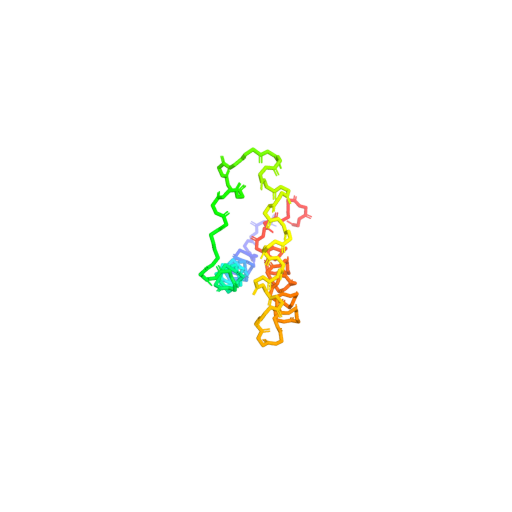M 659 C CA . PRO A 1 85 ? 14.687 -3.198 -19.035 1.00 66.38 85 PRO A CA 1
ATOM 660 C C . PRO A 1 85 ? 15.402 -1.879 -18.714 1.00 66.38 85 PRO A C 1
ATOM 662 O O . PRO A 1 85 ? 14.770 -0.825 -18.636 1.00 66.38 85 PRO A O 1
ATOM 665 N N . HIS A 1 86 ? 16.720 -1.927 -18.524 1.00 53.59 86 HIS A N 1
ATOM 666 C CA . HIS A 1 86 ? 17.547 -0.724 -18.502 1.00 53.59 86 HIS A CA 1
ATOM 667 C C . HIS A 1 86 ? 18.070 -0.507 -19.925 1.00 53.59 86 HIS A C 1
ATOM 669 O O . HIS A 1 86 ? 18.875 -1.302 -20.396 1.00 53.59 86 HIS A O 1
ATOM 675 N N . ASP A 1 87 ? 17.659 0.568 -20.602 1.00 47.03 87 ASP A N 1
ATOM 676 C CA . ASP A 1 87 ? 18.090 0.903 -21.978 1.00 47.03 87 ASP A CA 1
ATOM 677 C C . ASP A 1 87 ? 19.610 1.215 -22.113 1.00 47.03 87 ASP A C 1
ATOM 679 O O . ASP A 1 87 ? 20.073 1.600 -23.183 1.00 47.03 87 ASP A O 1
ATOM 683 N N . GLU A 1 88 ? 20.410 1.032 -21.052 1.00 46.25 88 GLU A N 1
ATOM 684 C CA . GLU A 1 88 ? 21.882 1.188 -21.052 1.00 46.25 88 GLU A CA 1
ATOM 685 C C . GLU A 1 88 ? 22.644 -0.122 -20.740 1.00 46.25 88 GLU A C 1
ATOM 687 O O . GLU A 1 88 ? 23.846 -0.074 -20.470 1.00 46.25 88 GLU A O 1
ATOM 692 N N . ALA A 1 89 ? 21.982 -1.285 -20.776 1.00 44.19 89 ALA A N 1
ATOM 693 C CA . ALA A 1 89 ? 22.624 -2.600 -20.650 1.00 44.19 89 ALA A CA 1
ATOM 694 C C . ALA A 1 89 ? 22.699 -3.340 -21.995 1.00 44.19 89 ALA A C 1
ATOM 696 O O . ALA A 1 89 ? 21.665 -3.404 -22.698 1.00 44.19 89 ALA A O 1
#